Protein AF-H1Y6K4-F1 (afdb_monomer)

pLDDT: mean 77.25, std 12.7, range [34.44, 94.69]

Organism: NCBI:txid714943

Nearest PDB structures (foldseek):
  7tb6-assembly1_A-2  TM=2.894E-01  e=6.604E+00  Stenotrophomonas maltophilia
  5a2z-assembly1_B  TM=2.406E-01  e=5.380E+00  Gallus gallus

Solvent-accessible surface area (backbone atoms only — not comparable to full-atom values): 6347 Å² total; per-residue (Å²): 137,82,83,79,78,78,76,83,71,78,84,78,80,82,78,51,67,69,59,53,52,50,52,50,53,52,52,48,67,62,45,28,46,30,32,34,28,71,93,77,73,43,74,47,76,47,98,55,86,39,76,74,64,27,68,45,52,69,72,56,50,52,54,45,52,54,50,47,75,71,40,52,75,68,54,38,54,57,51,56,68,37,69,68,47,42,51,34,45,76,69,61,76,49,75,71,77,84,68,77,83,119

Radius of gyration: 23.16 Å; Cα contacts (8 Å, |Δi|>4): 61; chains: 1; bounding box: 68×38×48 Å

Structure (mmCIF, N/CA/C/O backbone):
data_AF-H1Y6K4-F1
#
_entry.id   AF-H1Y6K4-F1
#
loop_
_atom_site.group_PDB
_atom_site.id
_atom_site.type_symbol
_atom_site.label_atom_id
_atom_site.label_alt_id
_atom_site.label_comp_id
_atom_site.label_asym_id
_atom_site.label_entity_id
_atom_site.label_seq_id
_atom_site.pdbx_PDB_ins_code
_atom_site.Cartn_x
_atom_site.Cartn_y
_atom_site.Cartn_z
_atom_site.occupancy
_atom_site.B_iso_or_equiv
_atom_site.auth_seq_id
_atom_site.auth_comp_id
_atom_site.auth_asym_id
_atom_site.auth_atom_id
_atom_site.pdbx_PDB_model_num
ATOM 1 N N . MET A 1 1 ? -49.595 -29.579 26.814 1.00 49.28 1 MET A N 1
ATOM 2 C CA . MET A 1 1 ? -48.122 -29.607 26.744 1.00 49.28 1 MET A CA 1
ATOM 3 C C . MET A 1 1 ? -47.758 -28.505 25.767 1.00 49.28 1 MET A C 1
ATOM 5 O O . MET A 1 1 ? -47.750 -28.743 24.572 1.00 49.28 1 MET A O 1
ATOM 9 N N . GLU A 1 2 ? -47.688 -27.270 26.258 1.00 48.81 2 GLU A N 1
ATOM 10 C CA . GLU A 1 2 ? -47.445 -26.092 25.420 1.00 48.81 2 GLU A CA 1
ATOM 11 C C . GLU A 1 2 ? -45.951 -25.782 25.474 1.00 48.81 2 GLU A C 1
ATOM 13 O O . GLU A 1 2 ? -45.432 -25.363 26.509 1.00 48.81 2 GLU A O 1
ATOM 18 N N . GLU A 1 3 ? -45.254 -26.061 24.374 1.00 56.78 3 GLU A N 1
ATOM 19 C CA . GLU A 1 3 ? -43.890 -25.594 24.151 1.00 56.78 3 GLU A CA 1
ATOM 20 C C . GLU A 1 3 ? -43.903 -24.066 24.073 1.00 56.78 3 GLU A C 1
ATOM 22 O O . GLU A 1 3 ? -44.415 -23.463 23.129 1.00 56.78 3 GLU A O 1
ATOM 27 N N . GLN A 1 4 ? -43.342 -23.431 25.096 1.00 55.38 4 GLN A N 1
ATOM 28 C CA . GLN A 1 4 ? -43.040 -22.008 25.086 1.00 55.38 4 GLN A CA 1
ATOM 29 C C . GLN A 1 4 ? -41.874 -21.793 24.116 1.00 55.38 4 GLN A C 1
ATOM 31 O O . GLN A 1 4 ? -40.715 -22.002 24.468 1.00 55.38 4 GLN A O 1
ATOM 36 N N . ILE A 1 5 ? -42.185 -21.406 22.877 1.00 61.62 5 ILE A N 1
ATOM 37 C CA . ILE A 1 5 ? -41.195 -20.925 21.910 1.00 61.62 5 ILE A CA 1
ATOM 38 C C . ILE A 1 5 ? -40.635 -19.617 22.471 1.00 61.62 5 ILE A C 1
ATOM 40 O O . ILE A 1 5 ? -41.245 -18.551 22.361 1.00 61.62 5 ILE A O 1
ATOM 44 N N . GLU A 1 6 ? -39.482 -19.722 23.123 1.00 63.50 6 GLU A N 1
ATOM 45 C CA . GLU A 1 6 ? -38.718 -18.599 23.636 1.00 63.50 6 GLU A CA 1
ATOM 46 C C . GLU A 1 6 ? -38.365 -17.679 22.460 1.00 63.50 6 GLU A C 1
ATOM 48 O O . GLU A 1 6 ? -37.542 -17.991 21.596 1.00 63.50 6 GLU A O 1
ATOM 53 N N . GLN A 1 7 ? -39.072 -16.553 22.368 1.00 63.41 7 GLN A N 1
ATOM 54 C CA . GLN A 1 7 ? -38.839 -15.564 21.329 1.00 63.41 7 GLN A CA 1
ATOM 55 C C . GLN A 1 7 ? -37.418 -15.012 21.465 1.00 63.41 7 GLN A C 1
ATOM 57 O O . GLN A 1 7 ? -37.132 -14.230 22.373 1.00 63.41 7 GLN A O 1
ATOM 62 N N . ASN A 1 8 ? -36.550 -15.380 20.519 1.00 66.56 8 ASN A N 1
ATOM 63 C CA . ASN A 1 8 ? -35.252 -14.754 20.290 1.00 66.56 8 ASN A CA 1
ATOM 64 C C . ASN A 1 8 ? -35.441 -13.244 20.069 1.00 66.56 8 ASN A C 1
ATOM 66 O O . ASN A 1 8 ? -35.687 -12.778 18.955 1.00 66.56 8 ASN A O 1
ATOM 70 N N . LYS A 1 9 ? -35.352 -12.457 21.146 1.00 60.88 9 LYS A N 1
ATOM 71 C CA . LYS A 1 9 ? -35.345 -10.996 21.057 1.00 60.88 9 LYS A CA 1
ATOM 72 C C . LYS A 1 9 ? -34.065 -10.583 20.326 1.00 60.88 9 LYS A C 1
ATOM 74 O O . LYS A 1 9 ? -32.982 -10.965 20.771 1.00 60.88 9 LYS A O 1
ATOM 79 N N . PRO A 1 10 ? -34.143 -9.791 19.240 1.00 64.19 10 PRO A N 1
ATOM 80 C CA . PRO A 1 10 ? -32.948 -9.354 18.538 1.00 64.19 10 PRO A CA 1
ATOM 81 C C . PRO A 1 10 ? -32.091 -8.526 19.497 1.00 64.19 10 PRO A C 1
ATOM 83 O O . PRO A 1 10 ? -32.559 -7.540 20.076 1.00 64.19 10 PRO A O 1
ATOM 86 N N . PHE A 1 11 ? -30.842 -8.947 19.681 1.00 65.69 11 PHE A N 1
ATOM 87 C CA . PHE A 1 11 ? -29.862 -8.261 20.511 1.00 65.69 11 PHE A CA 1
ATOM 88 C C . PHE A 1 11 ? -29.601 -6.864 19.926 1.00 65.69 11 PHE A C 1
ATOM 90 O O . PHE A 1 11 ? -28.859 -6.697 18.959 1.00 65.69 11 PHE A O 1
ATOM 97 N N . LYS A 1 12 ? -30.272 -5.840 20.467 1.00 65.62 12 LYS A N 1
ATOM 98 C CA . LYS A 1 12 ? -30.091 -4.447 20.041 1.00 65.62 12 LYS A CA 1
ATOM 99 C C . LYS A 1 12 ? -28.802 -3.904 20.655 1.00 65.62 12 LYS A C 1
ATOM 101 O O . LYS A 1 12 ? -28.810 -3.408 21.780 1.00 65.62 12 LYS A O 1
ATOM 106 N N . ILE A 1 13 ? -27.701 -3.980 19.910 1.00 71.50 13 ILE A N 1
ATOM 107 C CA . ILE A 1 13 ? -26.430 -3.349 20.285 1.00 71.50 13 ILE A CA 1
ATOM 108 C C . ILE A 1 13 ? -26.623 -1.828 20.241 1.00 71.50 13 ILE A C 1
ATOM 110 O O . ILE A 1 13 ? -26.745 -1.238 19.169 1.00 71.50 13 ILE A O 1
ATOM 114 N N . LYS A 1 14 ? -26.659 -1.172 21.405 1.00 73.38 14 LYS A N 1
ATOM 115 C CA . LYS A 1 14 ? -26.555 0.292 21.496 1.00 73.38 14 LYS A CA 1
ATOM 116 C C . LYS A 1 14 ? -25.076 0.664 21.449 1.00 73.38 14 LYS A C 1
ATOM 118 O O . LYS A 1 14 ? -24.420 0.739 22.484 1.00 73.38 14 LYS A O 1
ATOM 123 N N . LEU A 1 15 ? -24.538 0.831 20.244 1.00 73.69 15 LEU A N 1
ATOM 124 C CA . LEU A 1 15 ? -23.139 1.206 20.065 1.00 73.69 15 LEU A CA 1
ATOM 125 C C . LEU A 1 15 ? -22.946 2.681 20.448 1.00 73.69 15 LEU A C 1
ATOM 127 O O . LEU A 1 15 ? -23.587 3.566 19.885 1.00 73.69 15 LEU A O 1
ATOM 131 N N . ASN A 1 16 ? -22.084 2.946 21.429 1.00 87.19 16 ASN A N 1
ATOM 132 C CA . ASN A 1 16 ? -21.751 4.304 21.851 1.00 87.19 16 ASN A CA 1
ATOM 133 C C . ASN A 1 16 ? -20.834 4.964 20.806 1.00 87.19 16 ASN A C 1
ATOM 135 O O . ASN A 1 16 ? -19.820 4.380 20.419 1.00 87.19 16 ASN A O 1
ATOM 139 N N . TYR A 1 17 ? -21.150 6.190 20.381 1.00 90.75 17 TYR A N 1
ATOM 140 C CA . TYR A 1 17 ? -20.347 6.939 19.411 1.00 90.75 17 TYR A CA 1
ATOM 141 C C . TYR A 1 17 ? -18.892 7.117 19.859 1.00 90.75 17 TYR A C 1
ATOM 143 O O . TYR A 1 17 ? -17.990 7.037 19.031 1.00 90.75 17 TYR A O 1
ATOM 151 N N . THR A 1 18 ? -18.636 7.272 21.162 1.00 90.19 18 THR A N 1
ATOM 152 C CA . THR A 1 18 ? -17.265 7.341 21.697 1.00 90.19 18 THR A CA 1
ATOM 153 C C . THR A 1 18 ? -16.484 6.055 21.428 1.00 90.19 18 THR A C 1
ATOM 155 O O . THR A 1 18 ? -15.324 6.106 21.030 1.00 90.19 18 THR A O 1
ATOM 158 N N . VAL A 1 19 ? -17.132 4.898 21.596 1.00 91.50 19 VAL A N 1
ATOM 159 C CA . VAL A 1 19 ? -16.522 3.587 21.326 1.00 91.50 19 VAL A CA 1
ATOM 160 C C . VAL A 1 19 ? -16.251 3.434 19.831 1.00 91.50 19 VAL A C 1
ATOM 162 O O . VAL A 1 19 ? -15.170 2.996 19.449 1.00 91.50 19 VAL A O 1
ATOM 165 N N . LEU A 1 20 ? -17.186 3.863 18.979 1.00 91.62 20 LEU A N 1
ATOM 166 C CA . LEU A 1 20 ? -17.008 3.834 17.527 1.00 91.62 20 LEU A CA 1
ATOM 167 C C . LEU A 1 20 ? -15.823 4.702 17.071 1.00 91.62 20 LEU A C 1
ATOM 169 O O . LEU A 1 20 ? -15.000 4.243 16.283 1.00 91.62 20 LEU A O 1
ATOM 173 N N . ILE A 1 21 ? -15.704 5.927 17.592 1.00 93.88 21 ILE A N 1
ATOM 174 C CA . ILE A 1 21 ? -14.590 6.837 17.278 1.00 93.88 21 ILE A CA 1
ATOM 175 C C . ILE A 1 21 ? -13.256 6.215 17.689 1.00 93.88 21 ILE A C 1
ATOM 177 O O . ILE A 1 21 ? -12.295 6.262 16.923 1.00 93.88 21 ILE A O 1
ATOM 181 N N . PHE A 1 22 ? -13.201 5.596 18.869 1.00 94.69 22 PHE A N 1
ATOM 182 C CA . PHE A 1 22 ? -11.986 4.949 19.352 1.00 94.69 22 PHE A CA 1
ATOM 183 C C . PHE A 1 22 ? -11.570 3.769 18.464 1.00 94.69 22 PHE A C 1
ATOM 185 O O . PHE A 1 22 ? -10.397 3.642 18.121 1.00 94.69 22 PHE A O 1
ATOM 192 N N . ILE A 1 23 ? -12.529 2.945 18.027 1.00 93.44 23 ILE A N 1
ATOM 193 C CA . ILE A 1 23 ? 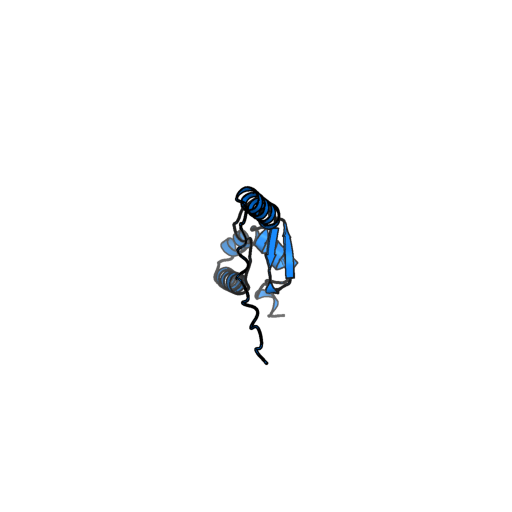-12.276 1.835 17.096 1.00 93.44 23 ILE A CA 1
ATOM 194 C C . ILE A 1 23 ? -11.728 2.357 15.765 1.00 93.44 23 ILE A C 1
ATOM 196 O O . ILE A 1 23 ? -10.745 1.824 15.256 1.00 93.44 23 ILE A O 1
ATOM 200 N N . ILE A 1 24 ? -12.326 3.417 15.213 1.00 92.81 24 ILE A N 1
ATOM 201 C CA . ILE A 1 24 ? -11.852 4.021 13.963 1.00 92.81 24 ILE A CA 1
ATOM 202 C C . ILE A 1 24 ? -10.430 4.560 14.144 1.00 92.81 24 ILE A C 1
ATOM 204 O O . ILE A 1 24 ? -9.562 4.249 13.335 1.00 92.81 24 ILE A O 1
ATOM 208 N N . ALA A 1 25 ? -10.157 5.306 15.217 1.00 92.62 25 ALA A N 1
ATOM 209 C CA . ALA A 1 25 ? -8.823 5.839 15.492 1.00 92.62 25 ALA A CA 1
ATOM 210 C C . ALA A 1 25 ? -7.767 4.729 15.622 1.00 92.62 25 ALA A C 1
ATOM 212 O O . ALA A 1 25 ? -6.672 4.854 15.073 1.00 92.62 25 ALA A O 1
ATOM 213 N N . LEU A 1 26 ? -8.113 3.621 16.284 1.00 93.56 26 LEU A N 1
ATOM 214 C CA . LEU A 1 26 ? -7.249 2.449 16.410 1.00 93.56 26 LEU A CA 1
ATOM 215 C C . LEU A 1 26 ? -6.951 1.814 15.043 1.00 93.56 26 LEU A C 1
ATOM 217 O O . LEU A 1 26 ? -5.791 1.556 14.722 1.00 93.56 26 LEU A O 1
ATOM 221 N N . LEU A 1 27 ? -7.980 1.605 14.215 1.00 90.25 27 LEU A N 1
ATOM 222 C CA . LEU A 1 27 ? -7.823 1.057 12.864 1.00 90.25 27 LEU A CA 1
ATOM 223 C C . LEU A 1 27 ? -6.960 1.964 11.984 1.00 90.25 27 LEU A C 1
ATOM 225 O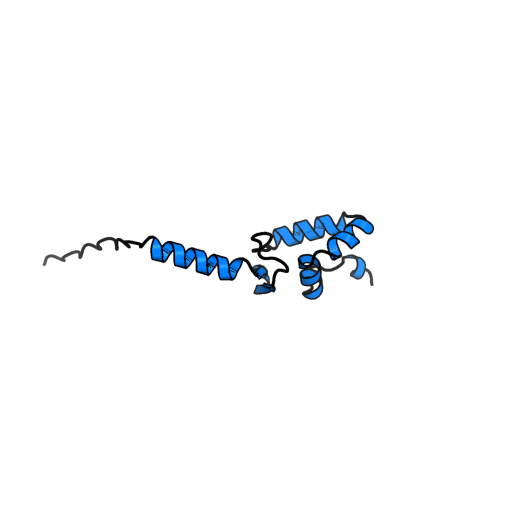 O . LEU A 1 27 ? -6.086 1.477 11.268 1.00 90.25 27 LEU A O 1
ATOM 229 N N . LEU A 1 28 ? -7.158 3.281 12.058 1.00 87.94 28 LEU A N 1
ATOM 230 C CA . LEU A 1 28 ? -6.341 4.253 11.333 1.00 87.94 28 LEU A CA 1
ATOM 231 C C . LEU A 1 28 ? -4.880 4.210 11.798 1.00 87.94 28 LEU A C 1
ATOM 233 O O . LEU A 1 28 ? -3.983 4.190 10.960 1.00 87.94 28 LEU A O 1
ATOM 237 N N . GLY A 1 29 ? -4.634 4.134 13.109 1.00 87.06 29 GLY A N 1
ATOM 238 C CA . GLY A 1 29 ? -3.284 4.052 13.675 1.00 87.06 29 GLY A CA 1
ATOM 239 C C . GLY A 1 29 ? -2.511 2.807 13.235 1.00 87.06 29 GLY A C 1
ATOM 240 O O . GLY A 1 29 ? -1.300 2.875 13.047 1.00 87.06 29 GLY A O 1
ATOM 241 N N . ILE A 1 30 ? -3.210 1.691 13.015 1.00 86.75 30 ILE A N 1
ATOM 242 C CA . ILE A 1 30 ? -2.607 0.451 12.513 1.00 86.75 30 ILE A CA 1
ATOM 243 C C . ILE A 1 30 ? -2.440 0.495 10.988 1.00 86.75 30 ILE A C 1
ATOM 245 O O . ILE A 1 30 ? -1.438 0.027 10.474 1.00 86.75 30 ILE A O 1
ATOM 249 N N . THR A 1 31 ? -3.381 1.070 10.240 1.00 86.62 31 THR A N 1
ATOM 250 C CA . THR A 1 31 ? -3.373 0.993 8.765 1.00 86.62 31 THR A CA 1
ATOM 251 C C . THR A 1 31 ? -2.564 2.085 8.064 1.00 86.62 31 THR A C 1
ATOM 253 O O . THR A 1 31 ? -1.994 1.838 7.004 1.00 86.62 31 THR A O 1
ATOM 256 N N . LEU A 1 32 ? -2.477 3.291 8.630 1.00 86.69 32 LEU A N 1
ATOM 257 C CA . LEU A 1 32 ? -1.738 4.415 8.039 1.00 86.69 32 LEU A CA 1
ATOM 258 C C . LEU A 1 32 ? -0.232 4.165 7.845 1.00 86.69 32 LEU A C 1
ATOM 260 O O . LEU A 1 32 ? 0.281 4.530 6.784 1.00 86.69 32 LEU A O 1
ATOM 264 N N . PRO A 1 33 ? 0.498 3.589 8.819 1.00 89.06 33 PRO A N 1
ATOM 265 C CA . PRO A 1 33 ? 1.947 3.461 8.718 1.00 89.06 33 PRO A CA 1
ATOM 266 C C . PRO A 1 33 ? 2.412 2.230 7.939 1.00 89.06 33 PRO A C 1
ATOM 268 O O . PRO A 1 33 ? 3.618 2.087 7.757 1.00 89.06 33 PRO A O 1
ATOM 271 N N . PHE A 1 34 ? 1.516 1.360 7.456 1.00 89.38 34 PHE A N 1
ATOM 272 C CA . PHE A 1 34 ? 1.913 0.108 6.806 1.00 89.38 34 PHE A CA 1
ATOM 273 C C . PHE A 1 34 ? 1.280 -0.112 5.428 1.00 89.38 34 PHE A C 1
ATOM 275 O O . PHE A 1 34 ? 0.134 0.246 5.160 1.00 89.38 34 PHE A O 1
ATOM 282 N N . HIS A 1 35 ? 2.057 -0.738 4.550 1.00 86.00 35 HIS A N 1
ATOM 283 C CA . HIS A 1 35 ? 1.593 -1.413 3.348 1.00 86.00 35 HIS A CA 1
ATOM 284 C C . HIS A 1 35 ? 1.274 -2.872 3.685 1.00 86.00 35 HIS A C 1
ATOM 286 O O . HIS A 1 35 ? 2.085 -3.551 4.315 1.00 86.00 35 HIS A O 1
ATOM 292 N N . TYR A 1 36 ? 0.120 -3.352 3.235 1.00 86.69 36 TYR A N 1
ATOM 293 C CA . TYR A 1 36 ? -0.357 -4.722 3.366 1.00 86.69 36 TYR A CA 1
ATOM 294 C C . TYR A 1 36 ? -0.430 -5.349 1.979 1.00 86.69 36 TYR A C 1
ATOM 296 O O . TYR A 1 36 ? -1.095 -4.813 1.094 1.00 86.69 36 TYR A O 1
ATOM 304 N N . VAL A 1 37 ? 0.220 -6.497 1.804 1.00 85.56 37 VAL A N 1
ATOM 305 C CA . VAL A 1 37 ? 0.142 -7.326 0.596 1.00 85.56 37 VAL A CA 1
ATOM 306 C C . VAL A 1 37 ? -0.554 -8.629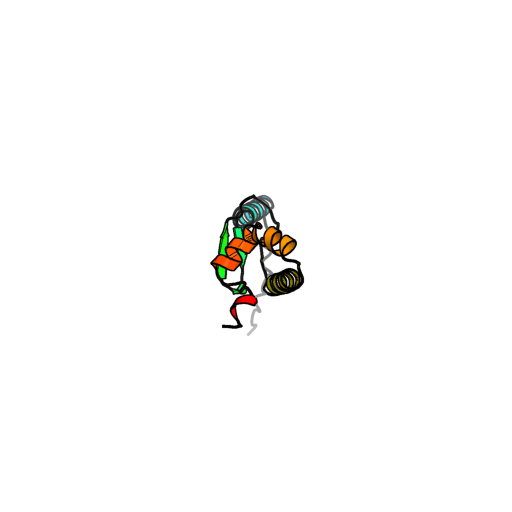 0.995 1.00 85.56 37 VAL A C 1
ATOM 308 O O . VAL A 1 37 ? 0.120 -9.549 1.462 1.00 85.56 37 VAL A O 1
ATOM 311 N N . PRO A 1 38 ? -1.897 -8.719 0.902 1.00 82.88 38 PRO A N 1
ATOM 312 C CA . PRO A 1 38 ? -2.645 -9.838 1.477 1.00 82.88 38 PRO A CA 1
ATOM 313 C C . PRO A 1 38 ? -2.288 -11.190 0.858 1.00 82.88 38 PRO A C 1
ATOM 315 O O . PRO A 1 38 ? -2.215 -12.177 1.577 1.00 82.88 38 PRO A O 1
ATOM 318 N N . TYR A 1 39 ? -2.033 -11.219 -0.453 1.00 78.25 39 TYR A N 1
ATOM 319 C CA . TYR A 1 39 ? -1.698 -12.439 -1.196 1.00 78.25 39 TYR A CA 1
ATOM 320 C C . TYR A 1 39 ? -0.397 -13.094 -0.704 1.00 78.25 39 TYR A C 1
ATOM 322 O O . TYR A 1 39 ? -0.311 -14.311 -0.592 1.00 78.25 39 TYR A O 1
ATOM 330 N N . GLU A 1 40 ? 0.583 -12.275 -0.322 1.00 75.50 40 GLU A N 1
ATOM 331 C CA . GLU A 1 40 ? 1.901 -12.726 0.142 1.00 75.50 40 GLU A CA 1
ATOM 332 C C . GLU A 1 40 ? 2.014 -12.754 1.674 1.00 75.50 40 GLU A C 1
ATOM 334 O O . GLU A 1 40 ? 3.046 -13.137 2.220 1.00 75.50 40 GLU A O 1
ATOM 339 N N . PHE A 1 41 ? 0.973 -12.308 2.389 1.00 80.38 41 PHE A N 1
ATOM 340 C CA . PHE A 1 41 ? 0.987 -12.088 3.840 1.00 80.38 41 PHE A CA 1
ATOM 341 C C . PHE A 1 41 ? 2.144 -11.189 4.319 1.00 80.38 41 PHE A C 1
ATOM 343 O O . PHE A 1 41 ? 2.663 -11.345 5.427 1.00 80.38 41 PHE A O 1
ATOM 350 N N . ILE A 1 42 ? 2.549 -10.216 3.496 1.00 81.69 42 ILE A N 1
ATOM 351 C CA . ILE A 1 42 ? 3.653 -9.300 3.806 1.00 81.69 42 ILE A CA 1
ATOM 352 C C . ILE A 1 42 ? 3.107 -7.961 4.297 1.00 81.69 42 ILE A C 1
ATOM 354 O O . ILE A 1 42 ? 2.177 -7.390 3.724 1.00 81.69 42 ILE A O 1
ATOM 358 N N . VAL A 1 43 ? 3.753 -7.434 5.339 1.00 85.94 43 VAL A N 1
ATOM 359 C CA . VAL A 1 43 ? 3.531 -6.084 5.859 1.00 85.94 43 VAL A CA 1
ATOM 360 C C . VAL A 1 43 ? 4.865 -5.346 5.905 1.00 85.94 43 VAL A C 1
ATOM 362 O O . VAL A 1 43 ? 5.868 -5.903 6.357 1.00 85.94 43 VAL A O 1
ATOM 365 N N . PHE A 1 44 ? 4.899 -4.102 5.431 1.00 84.81 44 PHE A N 1
ATOM 366 C CA . PHE A 1 44 ? 6.097 -3.260 5.503 1.00 84.81 44 PHE A CA 1
ATOM 367 C C . PHE A 1 44 ? 5.745 -1.789 5.758 1.00 84.81 44 PHE A C 1
ATOM 369 O O . PHE A 1 44 ? 4.665 -1.344 5.367 1.00 84.81 44 PHE A O 1
ATOM 376 N N . PRO A 1 45 ? 6.613 -1.033 6.453 1.00 85.19 45 PRO A N 1
ATOM 377 C CA . PRO A 1 45 ? 6.320 0.346 6.827 1.00 85.19 45 PRO A CA 1
ATOM 378 C C . PRO A 1 45 ? 6.289 1.275 5.608 1.00 85.19 45 PRO A C 1
ATOM 380 O O . PRO A 1 45 ? 6.999 1.052 4.625 1.00 85.19 45 PRO A O 1
ATOM 383 N N . LYS A 1 46 ? 5.478 2.333 5.695 1.00 84.19 46 LYS A N 1
ATOM 384 C CA . LYS A 1 46 ? 5.465 3.447 4.742 1.00 84.19 46 LYS A CA 1
ATOM 385 C C . LYS A 1 46 ? 6.494 4.499 5.139 1.00 84.19 46 LYS A C 1
ATOM 387 O O . LYS A 1 46 ? 6.676 4.777 6.319 1.00 84.19 46 LYS A O 1
ATOM 392 N N . GLU A 1 47 ? 7.058 5.169 4.140 1.00 81.56 47 GLU A N 1
ATOM 393 C CA . GLU A 1 47 ? 7.907 6.357 4.331 1.00 81.56 47 GLU A CA 1
ATOM 394 C C . GLU A 1 47 ? 7.122 7.554 4.897 1.00 81.56 47 GLU A C 1
ATOM 396 O O . GLU A 1 47 ? 7.668 8.397 5.597 1.00 81.56 47 GLU A O 1
ATOM 401 N N . ASN A 1 48 ? 5.822 7.644 4.592 1.00 82.81 48 ASN A N 1
ATOM 402 C CA . ASN A 1 48 ? 4.954 8.739 5.020 1.00 82.81 48 ASN A CA 1
ATOM 403 C C . ASN A 1 48 ? 3.599 8.194 5.487 1.00 82.81 48 ASN A C 1
ATOM 405 O O . ASN A 1 48 ? 3.082 7.238 4.906 1.00 82.81 48 ASN A O 1
ATOM 409 N N . LEU A 1 49 ? 2.988 8.835 6.489 1.00 83.94 49 LEU A N 1
ATOM 410 C CA . LEU A 1 49 ? 1.642 8.492 6.960 1.00 83.94 49 LEU A CA 1
ATOM 411 C C . LEU A 1 49 ? 0.604 8.883 5.902 1.00 83.94 49 LEU A C 1
ATOM 413 O O . LEU A 1 49 ? 0.212 10.042 5.780 1.00 83.94 49 LEU A O 1
ATOM 417 N N . THR A 1 50 ? 0.169 7.909 5.109 1.00 82.62 50 THR A N 1
ATOM 418 C CA . THR A 1 50 ? -0.802 8.113 4.032 1.00 82.62 50 THR A CA 1
ATOM 419 C C . THR A 1 50 ? -1.668 6.880 3.838 1.00 82.62 50 THR A C 1
ATOM 421 O O . THR A 1 50 ? -1.221 5.757 4.048 1.00 82.62 50 THR A O 1
ATOM 424 N N . MET A 1 51 ? -2.898 7.070 3.361 1.00 79.56 51 MET A N 1
ATOM 425 C CA . MET A 1 51 ? -3.767 5.966 2.932 1.00 79.56 51 MET A CA 1
ATOM 426 C C . MET A 1 51 ? -3.399 5.404 1.557 1.00 79.56 51 MET A C 1
ATOM 428 O O . MET A 1 51 ? -3.936 4.383 1.132 1.00 79.56 51 MET A O 1
ATOM 432 N N . LYS A 1 52 ? -2.471 6.050 0.843 1.00 79.44 52 LYS A N 1
ATOM 433 C CA . LYS A 1 52 ? -2.053 5.602 -0.484 1.00 79.44 52 LYS A CA 1
ATOM 434 C C . LYS A 1 52 ? -1.418 4.213 -0.406 1.00 79.44 52 LYS A C 1
ATOM 436 O O . LYS A 1 52 ? -0.480 4.008 0.366 1.00 79.44 52 LYS A O 1
ATOM 441 N N . ASN A 1 53 ? -1.907 3.283 -1.224 1.00 77.00 53 ASN A N 1
ATOM 442 C CA . ASN A 1 53 ? -1.389 1.918 -1.350 1.00 77.00 53 ASN A CA 1
ATOM 443 C C . ASN A 1 53 ? -1.337 1.161 -0.006 1.00 77.00 53 ASN A C 1
ATOM 445 O O . ASN A 1 53 ? -0.387 0.428 0.251 1.00 77.00 53 ASN A O 1
ATOM 449 N N . THR A 1 54 ? -2.294 1.387 0.906 1.00 83.75 54 THR A N 1
ATOM 450 C CA . THR A 1 54 ? -2.369 0.624 2.169 1.00 83.75 54 THR A CA 1
ATOM 451 C C . THR A 1 54 ? -2.592 -0.855 1.910 1.00 83.75 54 THR A C 1
ATOM 453 O O . THR A 1 54 ? -1.916 -1.669 2.516 1.00 83.75 54 THR A O 1
ATOM 456 N N . PHE A 1 55 ? -3.485 -1.199 0.989 1.00 84.69 55 PHE A N 1
ATOM 457 C CA . PHE A 1 55 ? -3.645 -2.562 0.501 1.00 84.69 55 PHE A CA 1
ATOM 458 C C . PHE A 1 55 ? -3.098 -2.608 -0.916 1.00 84.69 55 PHE A C 1
ATOM 460 O O . PHE A 1 55 ? -3.455 -1.752 -1.720 1.00 84.69 55 PHE A O 1
ATOM 467 N N . ILE A 1 56 ? -2.203 -3.553 -1.173 1.00 83.81 56 ILE A N 1
ATOM 468 C CA . ILE A 1 56 ? -1.613 -3.803 -2.481 1.00 83.81 56 ILE A CA 1
ATOM 469 C C . ILE A 1 56 ? -2.094 -5.183 -2.907 1.00 83.81 56 ILE A C 1
ATOM 471 O O . ILE A 1 56 ? -1.696 -6.197 -2.327 1.00 83.81 56 ILE A O 1
ATOM 475 N N . PHE A 1 57 ? -2.988 -5.207 -3.888 1.00 85.00 57 PHE A N 1
ATOM 476 C CA . PHE A 1 57 ? -3.545 -6.443 -4.433 1.00 85.00 57 PHE A CA 1
ATOM 477 C C . PHE A 1 57 ? -2.737 -6.939 -5.635 1.00 85.00 57 PHE A C 1
ATOM 479 O O . PHE A 1 57 ? -2.070 -6.163 -6.318 1.00 85.00 57 PHE A O 1
ATOM 486 N N . GLU A 1 58 ? -2.844 -8.233 -5.933 1.00 80.94 58 GLU A N 1
ATOM 487 C CA . GLU A 1 58 ? -2.162 -8.876 -7.065 1.00 80.94 58 GLU A CA 1
ATOM 488 C C . GLU A 1 58 ? -2.449 -8.160 -8.395 1.00 80.94 58 GLU A C 1
ATOM 490 O O . GLU A 1 58 ? -1.527 -7.806 -9.122 1.00 80.94 58 GLU A O 1
ATOM 495 N N . SER A 1 59 ? -3.704 -7.777 -8.649 1.00 82.94 59 SER A N 1
ATOM 496 C CA . SER A 1 59 ? -4.086 -7.030 -9.857 1.00 82.94 59 SER A CA 1
ATOM 497 C C . SER A 1 59 ? -3.366 -5.682 -10.012 1.00 82.94 59 SER A C 1
ATOM 499 O O . SER A 1 59 ? -3.141 -5.200 -11.127 1.00 82.94 59 SER A O 1
ATOM 501 N N . GLU A 1 60 ? -3.024 -5.029 -8.898 1.00 80.75 60 GLU A N 1
ATOM 502 C CA . GLU A 1 60 ? -2.272 -3.771 -8.916 1.00 80.75 60 GLU A CA 1
ATOM 503 C C . GLU A 1 60 ? -0.794 -4.018 -9.221 1.00 80.75 60 GLU A C 1
ATOM 505 O O . GLU A 1 60 ? -0.183 -3.225 -9.946 1.00 80.75 60 GLU A O 1
ATOM 510 N N . ILE A 1 61 ? -0.248 -5.133 -8.724 1.00 79.62 61 ILE A N 1
ATOM 511 C CA . ILE A 1 61 ? 1.096 -5.615 -9.053 1.00 79.62 61 ILE A CA 1
ATOM 512 C C . ILE A 1 61 ? 1.166 -5.963 -10.543 1.00 79.62 61 ILE A C 1
ATOM 514 O O . ILE A 1 61 ? 2.050 -5.459 -11.228 1.00 79.62 61 ILE A O 1
ATOM 518 N N . ASP A 1 62 ? 0.196 -6.692 -11.093 1.00 81.94 62 ASP A N 1
ATOM 519 C CA . ASP A 1 62 ? 0.142 -7.026 -12.523 1.00 81.94 62 ASP 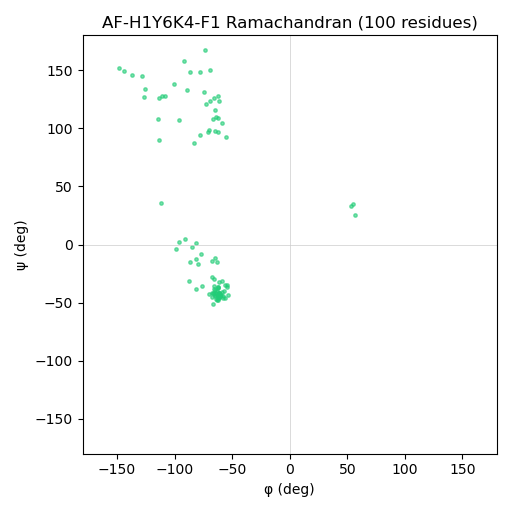A CA 1
ATOM 520 C C . ASP A 1 62 ? 0.069 -5.779 -13.405 1.00 81.94 62 ASP A C 1
ATOM 522 O O . ASP A 1 62 ? 0.792 -5.629 -14.396 1.00 81.94 62 ASP A O 1
ATOM 526 N N . THR A 1 63 ? -0.778 -4.825 -13.013 1.00 84.06 63 THR A N 1
ATOM 527 C CA . THR A 1 63 ? -0.889 -3.534 -13.701 1.00 84.06 63 THR A CA 1
ATOM 528 C C . THR A 1 63 ? 0.425 -2.758 -13.623 1.00 84.06 63 THR A C 1
ATOM 530 O O . THR A 1 63 ? 0.809 -2.058 -14.566 1.00 84.06 63 THR A O 1
ATOM 533 N N . PHE A 1 64 ? 1.135 -2.849 -12.500 1.00 80.44 64 PHE A N 1
ATOM 534 C CA . PHE A 1 64 ? 2.460 -2.266 -12.353 1.00 80.44 64 PHE A CA 1
ATOM 535 C C . PHE A 1 64 ? 3.482 -2.954 -13.262 1.00 80.44 64 PHE A C 1
ATOM 537 O O . PHE A 1 64 ? 4.135 -2.255 -14.034 1.00 80.44 64 PHE A O 1
ATOM 544 N N . ILE A 1 65 ? 3.574 -4.286 -13.235 1.00 79.75 65 ILE A N 1
ATOM 545 C CA . ILE A 1 65 ? 4.484 -5.080 -14.070 1.00 79.75 65 ILE A CA 1
ATOM 546 C 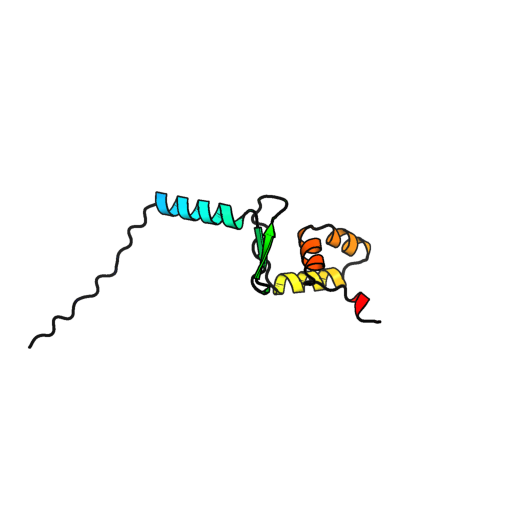C . ILE A 1 65 ? 4.240 -4.765 -15.545 1.00 79.75 65 ILE A C 1
ATOM 548 O O . ILE A 1 65 ? 5.178 -4.471 -16.283 1.00 79.75 65 ILE A O 1
ATOM 552 N N . SER A 1 66 ? 2.976 -4.717 -15.980 1.00 82.94 66 SER A N 1
ATOM 553 C CA . SER A 1 66 ? 2.653 -4.368 -17.363 1.00 82.94 66 SER A CA 1
ATOM 554 C C . SER A 1 66 ? 3.122 -2.960 -17.736 1.00 82.94 66 SER A C 1
ATOM 556 O O . SER A 1 66 ? 3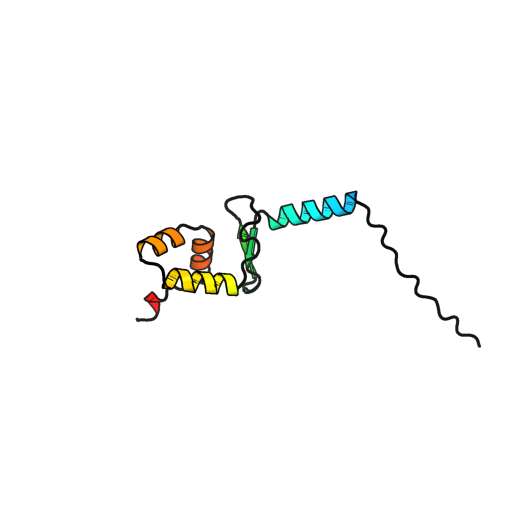.650 -2.775 -18.834 1.00 82.94 66 SER A O 1
ATOM 558 N N . ARG A 1 67 ? 2.950 -1.968 -16.853 1.00 83.75 67 ARG A N 1
ATOM 559 C CA . ARG A 1 67 ? 3.431 -0.596 -17.093 1.00 83.75 67 ARG A CA 1
ATOM 560 C C . ARG A 1 67 ? 4.949 -0.529 -17.113 1.00 83.75 67 ARG A C 1
ATOM 562 O O . ARG A 1 67 ? 5.502 0.138 -17.976 1.00 83.75 67 ARG A O 1
ATOM 569 N N . TYR A 1 68 ? 5.598 -1.237 -16.200 1.00 81.50 68 TYR A N 1
ATOM 570 C CA . TYR A 1 68 ? 7.045 -1.307 -16.099 1.00 81.50 68 TYR A CA 1
ATOM 571 C C . TYR A 1 68 ? 7.669 -1.928 -17.360 1.00 81.50 68 TYR A C 1
ATOM 573 O O . TYR A 1 68 ? 8.569 -1.340 -17.953 1.00 81.50 68 TYR A O 1
ATOM 581 N N . ASN A 1 69 ? 7.111 -3.037 -17.853 1.00 78.81 69 ASN A N 1
ATOM 582 C CA . ASN A 1 69 ? 7.580 -3.710 -19.070 1.00 78.81 69 ASN A CA 1
ATOM 583 C C . ASN A 1 69 ? 7.337 -2.887 -20.347 1.00 78.81 69 ASN A C 1
ATOM 585 O O . ASN A 1 69 ? 8.074 -3.019 -21.318 1.00 78.81 69 ASN A O 1
ATOM 589 N N . LYS A 1 70 ? 6.306 -2.033 -20.358 1.00 84.94 70 LYS A N 1
ATOM 590 C CA . LYS A 1 70 ? 5.996 -1.125 -21.479 1.00 84.94 70 LYS A CA 1
ATOM 591 C C . LYS A 1 70 ? 6.743 0.211 -21.403 1.00 84.94 70 LYS A C 1
ATOM 593 O O . LYS A 1 70 ? 6.752 0.959 -22.378 1.00 84.94 70 LYS A O 1
ATOM 598 N N . ALA A 1 71 ? 7.321 0.538 -20.251 1.00 84.31 71 ALA A N 1
ATOM 599 C CA . ALA A 1 71 ? 8.032 1.783 -20.014 1.00 84.31 71 ALA A CA 1
ATOM 600 C C . ALA A 1 71 ? 9.434 1.749 -20.640 1.00 84.31 71 ALA A C 1
ATOM 602 O O . ALA A 1 71 ? 10.087 0.708 -20.691 1.00 84.31 71 ALA A O 1
ATOM 603 N N . ASN A 1 72 ? 9.926 2.907 -21.083 1.00 86.38 72 ASN A N 1
ATOM 604 C CA . ASN A 1 72 ? 11.305 3.034 -21.560 1.00 86.38 72 ASN A CA 1
ATOM 605 C C . ASN A 1 72 ? 12.316 3.012 -20.395 1.00 86.38 72 ASN A C 1
ATOM 607 O O . ASN A 1 72 ? 11.948 3.174 -19.232 1.00 86.38 72 ASN A O 1
ATOM 611 N N . ALA A 1 73 ? 13.609 2.863 -20.696 1.00 82.38 73 ALA A N 1
ATOM 612 C CA . ALA A 1 73 ? 14.657 2.709 -19.679 1.00 82.38 73 ALA A CA 1
ATOM 613 C C . ALA A 1 73 ? 14.687 3.837 -1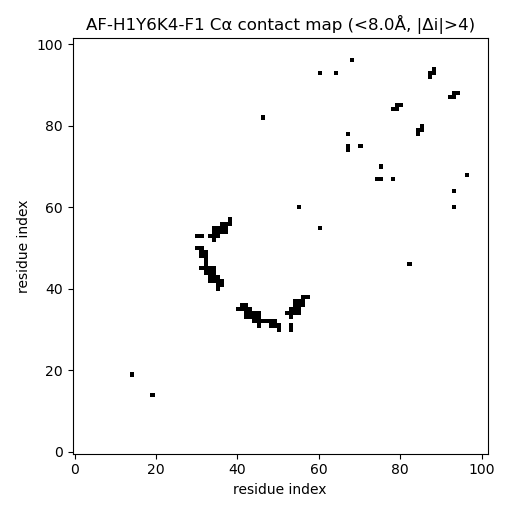8.623 1.00 82.38 73 ALA A C 1
ATOM 615 O O . ALA A 1 73 ? 14.903 3.581 -17.437 1.00 82.38 73 ALA A O 1
ATOM 616 N N . ASN A 1 74 ? 14.418 5.084 -19.023 1.00 85.00 74 ASN A N 1
ATOM 617 C CA . ASN A 1 74 ? 14.372 6.217 -18.095 1.00 85.00 74 ASN A CA 1
ATOM 618 C C . ASN A 1 74 ? 13.149 6.148 -17.174 1.00 85.00 74 ASN A C 1
ATOM 620 O O . ASN A 1 74 ? 13.262 6.381 -15.972 1.00 85.00 74 ASN A O 1
ATOM 624 N N . GLN A 1 75 ? 11.987 5.791 -17.719 1.00 82.69 75 GLN A N 1
ATOM 625 C CA . GLN A 1 75 ? 10.764 5.595 -16.944 1.00 82.69 75 GLN A CA 1
ATOM 626 C C . GLN A 1 75 ? 10.898 4.415 -15.978 1.00 82.69 75 GLN A C 1
ATOM 628 O O . GLN A 1 75 ? 10.561 4.560 -14.807 1.00 82.69 75 GLN A O 1
ATOM 633 N N . GLN A 1 76 ? 11.464 3.290 -16.420 1.00 82.88 76 GLN A N 1
ATOM 634 C CA . GLN A 1 76 ? 11.755 2.153 -15.545 1.00 82.88 76 GLN A CA 1
ATOM 635 C C . GLN A 1 76 ? 12.669 2.563 -14.388 1.00 82.88 76 GLN A C 1
ATOM 637 O O . GLN A 1 76 ? 12.393 2.228 -13.238 1.00 82.88 76 GLN A O 1
ATOM 642 N N . ARG A 1 77 ? 13.724 3.344 -14.663 1.00 82.56 77 ARG A N 1
ATOM 643 C CA . ARG A 1 77 ? 14.622 3.861 -13.623 1.00 82.56 77 ARG A CA 1
ATOM 644 C C . ARG A 1 77 ? 13.881 4.731 -12.609 1.00 82.56 77 ARG A C 1
ATOM 646 O O . ARG A 1 77 ? 14.102 4.560 -11.418 1.00 82.56 77 ARG A O 1
ATOM 653 N N . LEU A 1 78 ? 12.996 5.619 -13.062 1.00 82.50 78 LEU A N 1
ATOM 654 C CA . LEU A 1 78 ? 12.169 6.442 -12.173 1.00 82.50 78 LEU A CA 1
ATOM 655 C C . LEU A 1 78 ? 11.195 5.594 -11.346 1.00 82.50 78 LEU A C 1
ATOM 657 O O . LEU A 1 78 ? 11.028 5.846 -10.159 1.00 82.50 78 LEU A O 1
ATOM 661 N N . MET A 1 79 ? 10.601 4.556 -11.938 1.00 81.50 79 MET A N 1
ATOM 662 C CA . MET A 1 79 ? 9.708 3.633 -11.231 1.00 81.50 79 MET A CA 1
ATOM 663 C C . MET A 1 79 ? 10.447 2.822 -10.156 1.00 81.50 79 MET A C 1
ATOM 665 O O . MET A 1 79 ? 9.892 2.606 -9.086 1.00 81.50 79 MET A O 1
ATOM 669 N N . ARG A 1 80 ? 11.713 2.436 -10.383 1.00 80.75 80 ARG A N 1
ATOM 670 C CA . ARG A 1 80 ? 12.558 1.765 -9.370 1.00 80.75 80 ARG A CA 1
ATOM 671 C C . ARG A 1 80 ? 12.934 2.667 -8.184 1.00 80.75 80 ARG A C 1
ATOM 673 O O . ARG A 1 80 ? 13.434 2.162 -7.184 1.00 80.75 80 ARG A O 1
ATOM 680 N N . LEU A 1 81 ? 12.739 3.983 -8.277 1.00 80.69 81 LEU A N 1
ATOM 681 C CA . LEU A 1 81 ? 12.965 4.895 -7.149 1.00 80.69 81 LEU A CA 1
ATOM 682 C C . LEU A 1 81 ? 11.782 4.932 -6.175 1.00 80.69 81 LEU A C 1
ATOM 684 O O . LEU A 1 81 ? 11.934 5.467 -5.082 1.00 80.69 81 LEU A O 1
ATOM 688 N N . ASP A 1 82 ? 10.626 4.374 -6.546 1.00 76.94 82 ASP A N 1
ATOM 689 C CA . ASP A 1 82 ? 9.489 4.280 -5.637 1.00 76.94 82 ASP A CA 1
ATOM 690 C C . ASP A 1 82 ? 9.812 3.267 -4.512 1.00 76.94 82 ASP A C 1
ATOM 692 O O . ASP A 1 82 ? 10.122 2.107 -4.808 1.00 76.94 82 ASP A O 1
ATOM 696 N N . PRO A 1 83 ? 9.745 3.665 -3.227 1.00 74.38 83 PRO A N 1
ATOM 697 C CA . PRO A 1 83 ? 10.038 2.789 -2.090 1.00 74.38 83 PRO A CA 1
ATOM 698 C C . PRO A 1 83 ? 9.217 1.495 -2.085 1.00 74.38 83 PRO A C 1
ATOM 700 O O . PRO A 1 83 ? 9.715 0.434 -1.706 1.00 74.38 83 PRO A O 1
ATOM 703 N N . ILE A 1 84 ? 7.966 1.558 -2.552 1.00 74.31 84 ILE A N 1
ATOM 704 C CA . ILE A 1 84 ? 7.092 0.384 -2.657 1.00 74.31 84 ILE A CA 1
ATOM 705 C C . ILE A 1 84 ? 7.674 -0.585 -3.681 1.00 74.31 84 ILE A C 1
ATOM 707 O O . ILE A 1 84 ? 7.768 -1.781 -3.427 1.00 74.31 84 ILE A O 1
ATOM 711 N N . VAL A 1 85 ? 8.116 -0.064 -4.823 1.00 75.19 85 VAL A N 1
ATOM 712 C CA . VAL A 1 85 ? 8.684 -0.860 -5.913 1.00 75.19 85 VAL A CA 1
ATOM 713 C C . VAL A 1 85 ? 9.994 -1.507 -5.481 1.00 75.19 85 VAL A C 1
ATOM 715 O O . VAL A 1 85 ? 10.200 -2.688 -5.745 1.00 75.19 85 VAL A O 1
ATOM 718 N N . GLN A 1 86 ? 10.847 -0.781 -4.757 1.00 76.62 86 GLN A N 1
ATOM 719 C CA . GLN A 1 86 ? 12.072 -1.344 -4.183 1.00 76.62 86 GLN A CA 1
ATOM 720 C C . GLN A 1 86 ? 11.762 -2.513 -3.252 1.00 76.62 86 GLN A C 1
ATOM 722 O O . GLN A 1 86 ? 12.359 -3.576 -3.392 1.00 76.62 86 GLN A O 1
ATOM 727 N N . LYS A 1 87 ? 10.769 -2.361 -2.367 1.00 75.19 87 LYS A N 1
ATOM 728 C CA . LYS A 1 87 ? 10.328 -3.441 -1.475 1.00 75.19 87 LYS A CA 1
ATOM 729 C C . LYS A 1 87 ? 9.763 -4.633 -2.243 1.00 75.19 87 LYS A C 1
ATOM 731 O O . LYS A 1 87 ? 10.066 -5.768 -1.889 1.00 75.19 87 LYS A O 1
ATOM 736 N N . LEU A 1 88 ? 9.000 -4.404 -3.311 1.00 77.00 88 LEU A N 1
ATOM 737 C CA . LEU A 1 88 ? 8.474 -5.478 -4.159 1.00 77.00 88 LEU A CA 1
ATOM 738 C C . LEU A 1 88 ? 9.596 -6.233 -4.904 1.00 77.00 88 LEU A C 1
ATOM 740 O O . LEU A 1 88 ? 9.550 -7.461 -4.972 1.00 77.00 88 LEU A O 1
ATOM 744 N N . PHE A 1 89 ? 10.635 -5.540 -5.384 1.00 77.94 89 PHE A N 1
ATOM 745 C CA . PHE A 1 89 ? 11.836 -6.173 -5.951 1.00 77.94 89 PHE A CA 1
ATOM 746 C C . PHE A 1 89 ? 12.656 -6.929 -4.891 1.00 77.94 89 PHE A C 1
ATOM 748 O O . PHE A 1 89 ? 13.039 -8.074 -5.124 1.00 77.94 89 PHE A O 1
ATOM 755 N N . GLU A 1 90 ? 12.892 -6.338 -3.713 1.00 76.19 90 GLU A N 1
ATOM 756 C CA . GLU A 1 90 ? 13.592 -6.985 -2.588 1.00 76.19 90 GLU A CA 1
ATOM 757 C C . GLU A 1 90 ? 12.899 -8.284 -2.159 1.00 76.19 90 GLU A C 1
ATOM 759 O O . GLU A 1 90 ? 13.553 -9.286 -1.866 1.00 76.19 90 GLU A O 1
ATOM 764 N N . LYS A 1 91 ? 11.564 -8.273 -2.136 1.00 71.75 91 LYS A N 1
ATOM 765 C CA . LYS A 1 91 ? 10.731 -9.428 -1.789 1.00 71.75 91 LYS A CA 1
ATOM 766 C C . LYS A 1 91 ? 10.532 -10.409 -2.951 1.00 71.75 91 LYS A C 1
ATOM 768 O O . LYS A 1 91 ? 9.865 -11.416 -2.753 1.00 71.75 91 LYS A O 1
ATOM 773 N N . LYS A 1 92 ? 11.127 -10.150 -4.126 1.00 72.31 92 LYS A N 1
ATOM 774 C CA . LYS A 1 92 ? 10.985 -10.943 -5.364 1.00 72.31 92 LYS A CA 1
ATOM 775 C C . LYS A 1 92 ? 9.537 -11.097 -5.850 1.00 72.31 92 LYS A C 1
ATOM 777 O O . LYS A 1 92 ? 9.229 -12.037 -6.572 1.00 72.31 92 LYS A O 1
ATOM 782 N N . LEU A 1 93 ? 8.671 -10.153 -5.487 1.00 66.69 93 LEU A N 1
ATOM 783 C CA . LEU A 1 93 ? 7.278 -10.094 -5.944 1.00 66.69 93 LEU A CA 1
ATOM 784 C C . LEU A 1 93 ? 7.159 -9.511 -7.353 1.00 66.69 93 LEU A C 1
ATOM 786 O O . LEU A 1 93 ? 6.141 -9.662 -8.018 1.00 66.69 93 LEU A O 1
ATOM 790 N N . ILE A 1 94 ? 8.214 -8.835 -7.808 1.00 65.00 94 ILE A N 1
ATOM 791 C CA . ILE A 1 94 ? 8.378 -8.367 -9.179 1.00 65.00 94 ILE A CA 1
ATOM 792 C C . ILE A 1 94 ? 9.724 -8.891 -9.673 1.00 6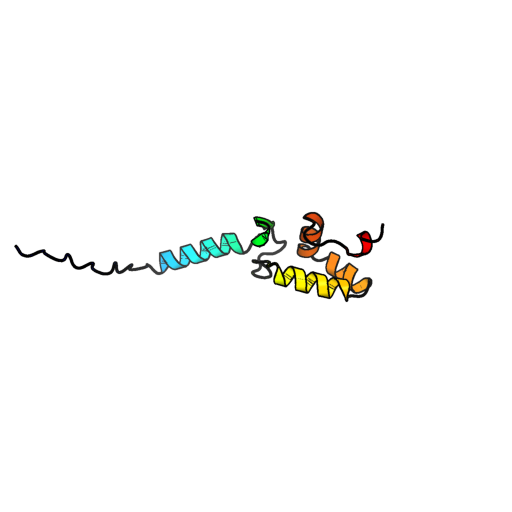5.00 94 ILE A C 1
ATOM 794 O O . ILE A 1 94 ? 10.753 -8.678 -9.028 1.00 65.00 94 ILE A O 1
ATOM 798 N N . VAL A 1 95 ? 9.719 -9.572 -10.818 1.00 61.84 95 VAL A N 1
ATOM 799 C CA . VAL A 1 95 ? 10.927 -10.095 -11.466 1.00 61.84 95 VAL A CA 1
ATOM 800 C C . VAL A 1 95 ? 11.174 -9.3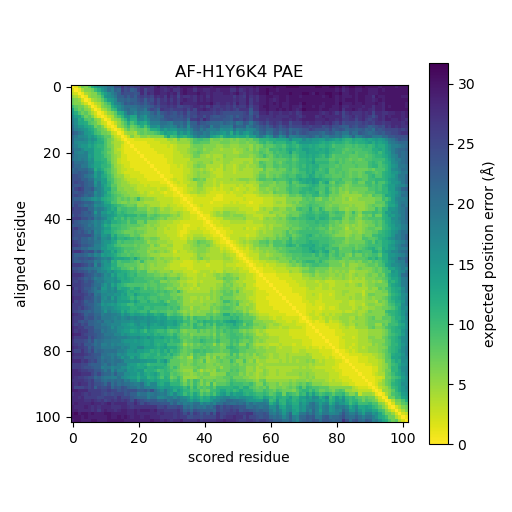01 -12.747 1.00 61.84 95 VAL A C 1
ATOM 802 O O . VAL A 1 95 ? 10.271 -9.149 -13.565 1.00 61.84 95 VAL A O 1
ATOM 805 N N . ASP A 1 96 ? 12.393 -8.778 -12.915 1.00 57.59 96 ASP A N 1
ATOM 806 C CA . ASP A 1 96 ? 12.815 -8.116 -14.157 1.00 57.59 96 ASP A CA 1
ATOM 807 C C . ASP A 1 96 ? 12.828 -9.181 -15.269 1.00 57.59 96 ASP A C 1
ATOM 809 O O . ASP A 1 96 ? 13.586 -10.154 -15.192 1.00 57.59 96 ASP A O 1
ATOM 813 N N . SER A 1 97 ? 11.967 -9.041 -16.282 1.00 53.88 97 SER A N 1
ATOM 814 C CA . SER A 1 97 ? 11.818 -10.038 -17.356 1.00 53.88 97 SER A CA 1
ATOM 815 C C . SER A 1 97 ? 13.093 -10.224 -18.188 1.00 53.88 97 SER A C 1
ATOM 817 O O . SER A 1 97 ? 13.241 -11.219 -18.886 1.00 53.88 97 SER A O 1
ATOM 819 N N . THR A 1 98 ? 14.050 -9.304 -18.071 1.00 50.41 98 THR A N 1
ATOM 820 C CA . THR A 1 98 ? 15.395 -9.369 -18.660 1.00 50.41 98 THR A CA 1
ATOM 821 C C . THR A 1 98 ? 16.280 -10.490 -18.110 1.00 50.41 98 THR A C 1
ATOM 823 O O . THR A 1 98 ? 17.319 -10.764 -18.703 1.00 50.41 98 THR A O 1
ATOM 826 N N . ASN A 1 99 ? 15.903 -11.154 -17.011 1.00 45.91 99 ASN A N 1
ATOM 827 C CA . ASN A 1 99 ? 16.666 -12.279 -16.451 1.00 45.91 99 ASN A CA 1
ATOM 828 C C . ASN A 1 99 ? 16.163 -13.671 -16.882 1.00 45.91 99 ASN A C 1
ATOM 830 O O . ASN A 1 99 ? 16.726 -14.663 -16.432 1.00 45.91 99 ASN A O 1
ATOM 834 N N . PHE A 1 100 ? 15.142 -13.771 -17.741 1.00 45.97 100 PHE A N 1
ATOM 835 C CA . PHE A 1 100 ? 14.644 -15.062 -18.249 1.00 45.97 100 PHE A CA 1
ATOM 836 C C . PHE A 1 100 ? 15.319 -15.533 -19.556 1.00 45.97 100 PHE A C 1
ATOM 838 O O . PHE A 1 100 ? 14.935 -16.568 -20.091 1.00 45.97 100 PHE A O 1
ATOM 845 N N . GLU A 1 101 ? 16.336 -14.820 -20.056 1.00 38.81 101 GLU A N 1
ATOM 846 C CA . GLU A 1 101 ? 17.108 -15.188 -21.262 1.00 38.81 101 GLU A CA 1
ATOM 847 C C . GLU A 1 101 ? 18.574 -15.588 -20.975 1.00 38.81 101 GLU A C 1
ATOM 849 O O . GLU A 1 101 ? 19.469 -15.307 -21.775 1.00 38.81 101 GLU A O 1
ATOM 854 N N . LYS A 1 102 ? 18.866 -16.254 -19.850 1.00 34.44 102 LYS A N 1
ATOM 855 C CA . LYS A 1 102 ? 20.169 -16.920 -19.664 1.00 34.44 102 LYS A CA 1
ATOM 856 C C . LYS A 1 102 ? 20.039 -18.344 -19.162 1.00 34.44 102 LYS A C 1
ATOM 858 O O . LYS A 1 102 ? 19.319 -18.543 -18.162 1.00 34.44 102 LYS A O 1
#

Mean predicted aligned error: 11.84 Å

Sequence (102 aa):
MEEQIEQNKPFKIKLNYTVLIFIIALLLGITLPFHYVPYEFIVFPKENLTMKNTFIFESEIDTFISRYNKANANQQRLMRLDPIVQKLFEKKLIVDSTNFEK

Secondary structure (DSSP, 8-state):
----------------HHHHHHHHHHHHHHHTTEEEETTTTEEEE-SS--STTSB--HHHHHHHHHHHHHS-HHHHHHHTTSHHHHHHHHTTSS--GGGS--

Foldseek 3Di:
DDPPPPPPDPPDDPDDVVNVVVVVVVVLVVQQQWAAEPVVRDIDGDPDRDNPNSYDYPVNVVVVLVCLVVDDPVVVVVVCPPPVNVVCVVVVVHDDPVPPPD